Protein AF-A0A3B5QUN3-F1 (afdb_monomer_lite)

Organism: Xiphophorus maculatus (NCBI:txid8083)

InterPro domains:
  IPR001304 C-type lectin-like [PF00059] (18-107)
  IPR001304 C-type lectin-like [PS50041] (8-105)
  IPR016186 C-type lectin-like/link domain superfamily [G3DSA:3.10.100.10] (5-114)
  IPR016187 C-type lectin fold [SSF56436] (16-106)

Foldseek 3Di:
DFFEWFWADAPPDIDIDTDPLVVSQVVNVVPHPGFADDPVSCPDPNNVVVVVVDPHHYDGPDDDDPDADPVRDDDPDAQADPPDDVPDDCVAWDWDDDPDPRHIDIDGNDPPPPDPDPPDDD

pLDDT: mean 74.17, std 12.24, range [44.25, 89.5]

Secondary structure (DSSP, 8-state):
----EE-EEETTEEE-----HHHHHHHHHHHSSEE--HHHHHT-HHHHHHHHH-SS-EE-S--------TTS-------B-TT--TTS--TTEEEEE-SSSS-EEEEE------PPPPP---

Structure (mmCIF, N/CA/C/O backbone):
data_AF-A0A3B5QUN3-F1
#
_entry.id   AF-A0A3B5QUN3-F1
#
loop_
_atom_site.group_PDB
_atom_site.id
_atom_site.type_symbol
_atom_si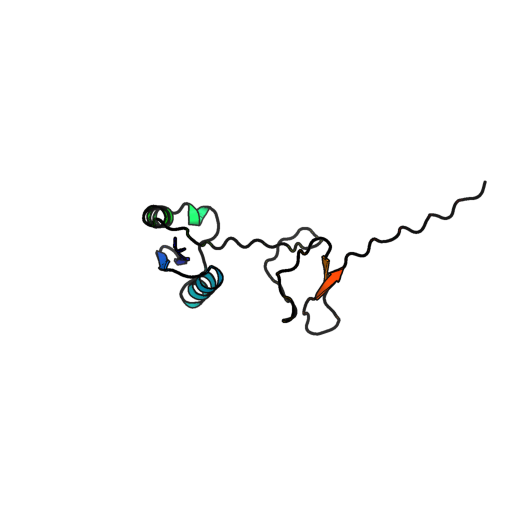te.label_atom_id
_atom_site.label_alt_id
_atom_site.label_comp_id
_atom_site.label_asym_id
_atom_site.label_entity_id
_atom_site.label_seq_id
_atom_site.pdbx_PDB_ins_code
_atom_site.Cartn_x
_atom_site.Cartn_y
_atom_site.Cartn_z
_atom_site.occupancy
_atom_site.B_iso_or_equiv
_atom_site.auth_seq_id
_atom_site.auth_comp_id
_atom_site.auth_asym_id
_atom_site.auth_atom_id
_atom_site.pdbx_PDB_model_num
ATOM 1 N N . LYS A 1 1 ? 13.438 -8.176 26.478 1.00 44.25 1 LYS A N 1
ATOM 2 C CA . LYS A 1 1 ? 12.864 -8.198 25.107 1.00 44.25 1 LYS A CA 1
ATOM 3 C C . LYS A 1 1 ? 11.635 -7.283 25.072 1.00 44.25 1 LYS A C 1
ATOM 5 O O . LYS A 1 1 ? 10.593 -7.683 25.580 1.00 44.25 1 LYS A O 1
ATOM 10 N N . ARG A 1 2 ? 11.756 -6.048 24.558 1.00 57.94 2 ARG A N 1
ATOM 11 C CA . ARG A 1 2 ? 10.584 -5.211 24.227 1.00 57.94 2 ARG A CA 1
ATOM 12 C C . ARG A 1 2 ? 9.855 -5.905 23.073 1.00 57.94 2 ARG A C 1
ATOM 14 O O . ARG A 1 2 ? 10.510 -6.294 22.115 1.00 57.94 2 ARG A O 1
ATOM 21 N N . GLY A 1 3 ? 8.563 -6.177 23.221 1.00 60.25 3 GLY A N 1
ATOM 22 C CA . GLY A 1 3 ? 7.769 -6.827 22.172 1.00 60.25 3 GLY A CA 1
ATOM 23 C C . GLY A 1 3 ? 6.884 -5.802 21.488 1.00 60.25 3 GLY A C 1
ATOM 24 O O . GLY A 1 3 ? 6.372 -4.934 22.188 1.00 60.25 3 GLY A O 1
ATOM 25 N N . SER A 1 4 ? 6.719 -5.919 20.177 1.00 71.19 4 SER A N 1
ATOM 26 C CA . SER A 1 4 ? 5.847 -5.054 19.382 1.00 71.19 4 SER A CA 1
ATOM 27 C C . SER A 1 4 ? 4.387 -5.500 19.468 1.00 71.19 4 SER A C 1
ATOM 29 O O . SER A 1 4 ? 4.123 -6.667 19.767 1.00 71.19 4 SER A O 1
ATOM 31 N N . ILE A 1 5 ? 3.470 -4.569 19.223 1.00 72.00 5 ILE A N 1
ATOM 32 C CA . ILE A 1 5 ? 2.024 -4.767 19.208 1.00 72.00 5 ILE A CA 1
ATOM 33 C C . ILE A 1 5 ? 1.453 -4.460 17.819 1.00 72.00 5 ILE A C 1
ATOM 35 O O . ILE A 1 5 ? 1.863 -3.491 17.195 1.00 72.00 5 ILE A O 1
ATOM 39 N N . GLU A 1 6 ? 0.511 -5.250 17.317 1.00 78.62 6 GLU A N 1
ATOM 40 C CA . GLU A 1 6 ? -0.273 -4.923 16.116 1.00 78.62 6 GLU A CA 1
ATOM 41 C C . GLU A 1 6 ? -1.496 -4.054 16.417 1.00 78.62 6 GLU A C 1
ATOM 43 O O . GLU A 1 6 ? -2.076 -4.185 17.486 1.00 78.62 6 GLU A O 1
ATOM 48 N N . LEU A 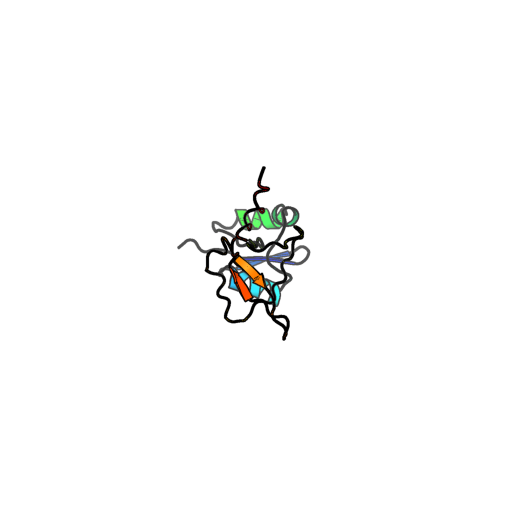1 7 ? -1.912 -3.192 15.483 1.00 84.25 7 LEU A N 1
ATOM 49 C CA . LEU A 1 7 ? -3.136 -2.398 15.609 1.00 84.25 7 LEU A CA 1
ATOM 50 C C . LEU A 1 7 ? -4.007 -2.549 14.360 1.00 84.25 7 LEU A C 1
ATOM 52 O O .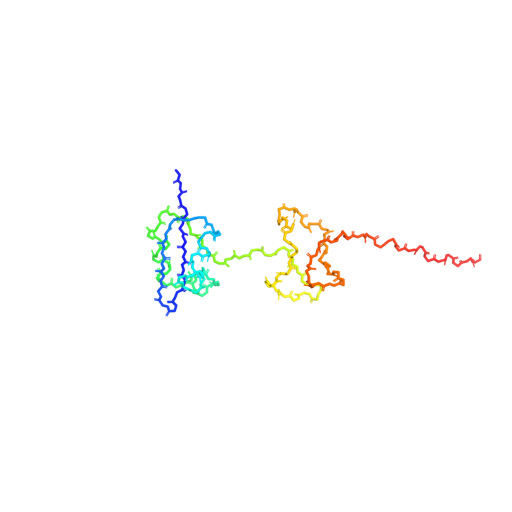 LEU A 1 7 ? -3.646 -2.040 13.297 1.00 84.25 7 LEU A O 1
ATOM 56 N N . CYS A 1 8 ? -5.153 -3.217 14.494 1.00 85.69 8 CYS A N 1
ATOM 57 C CA . CYS A 1 8 ? -6.143 -3.327 13.418 1.00 85.69 8 CYS A CA 1
ATOM 58 C C . CYS A 1 8 ? -7.207 -2.224 13.528 1.00 85.69 8 CYS A C 1
ATOM 60 O O . CYS A 1 8 ? -7.562 -1.820 14.637 1.00 85.69 8 CYS A O 1
ATOM 62 N N . TYR A 1 9 ? -7.737 -1.767 12.390 1.00 75.50 9 TYR A N 1
ATOM 63 C CA . TYR A 1 9 ? -8.866 -0.831 12.337 1.00 75.50 9 TYR A CA 1
ATOM 64 C C . TYR A 1 9 ? -10.140 -1.524 11.838 1.00 75.50 9 TYR A C 1
ATOM 66 O O . TYR A 1 9 ? -10.152 -2.113 10.754 1.00 75.50 9 TYR A O 1
ATOM 74 N N . GLU A 1 10 ? -11.228 -1.410 12.599 1.00 73.62 10 GLU A N 1
ATOM 75 C CA . GLU A 1 10 ? -12.560 -1.869 12.201 1.00 73.62 10 GLU A CA 1
ATOM 76 C C . GLU A 1 10 ? -13.603 -0.797 12.523 1.00 73.62 10 GLU A C 1
ATOM 78 O O . GLU A 1 10 ? -14.220 -0.820 13.581 1.00 73.62 10 GLU A O 1
ATOM 83 N N . GLY A 1 11 ? -13.754 0.185 11.626 1.00 60.31 11 GLY A N 1
ATOM 84 C CA . GLY A 1 11 ? -14.910 1.090 11.547 1.00 60.31 11 GLY A CA 1
ATOM 85 C C . GLY A 1 11 ? -15.470 1.642 12.865 1.00 60.31 11 GLY A C 1
ATOM 86 O O . GLY A 1 11 ? -16.684 1.798 12.917 1.00 60.31 11 GLY A O 1
ATOM 87 N N . ASN A 1 12 ? -14.605 1.900 13.869 1.00 58.16 12 ASN A N 1
ATOM 88 C CA . ASN A 1 12 ? -14.830 2.364 15.263 1.00 58.16 12 ASN A CA 1
ATOM 89 C C . ASN A 1 12 ? -14.293 1.429 16.375 1.00 58.16 12 ASN A C 1
ATOM 91 O O . ASN A 1 12 ? -14.589 1.672 17.540 1.00 58.16 12 ASN A O 1
ATOM 95 N N . LYS A 1 13 ? -13.549 0.357 16.070 1.00 61.41 13 LYS A N 1
ATOM 96 C CA . LYS A 1 13 ? -12.893 -0.490 17.084 1.00 61.41 13 LYS A CA 1
ATOM 97 C C . LYS A 1 13 ? -11.460 -0.838 16.707 1.00 61.41 13 LYS A C 1
ATOM 99 O O . LYS A 1 13 ? -11.154 -1.049 15.530 1.00 61.41 13 LYS A O 1
ATOM 104 N N . THR A 1 14 ? -10.601 -0.931 17.721 1.00 63.97 14 THR A N 1
ATOM 105 C CA . THR A 1 14 ? -9.185 -1.298 17.576 1.00 63.97 14 THR A CA 1
ATOM 106 C C . THR A 1 14 ? -8.829 -2.568 18.362 1.00 63.97 14 THR A C 1
ATOM 108 O O . THR A 1 14 ? -9.295 -2.769 19.482 1.00 63.97 14 THR A O 1
ATOM 111 N N . GLN A 1 15 ? -8.016 -3.462 17.777 1.00 68.50 15 GLN A N 1
ATOM 112 C CA . GLN A 1 15 ? -7.544 -4.708 18.417 1.00 68.50 15 GLN A CA 1
ATOM 113 C C . GLN A 1 15 ? -6.005 -4.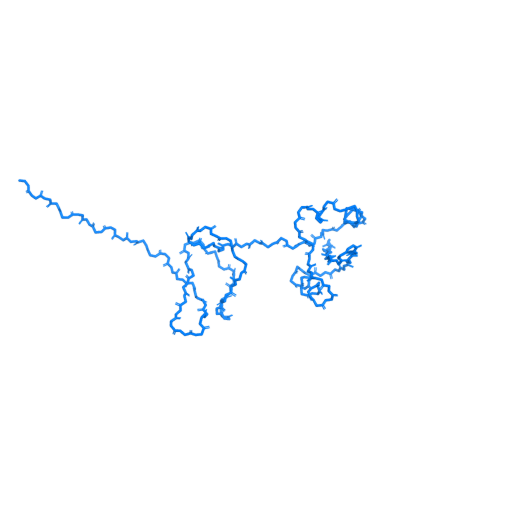784 18.436 1.00 68.50 15 GLN A C 1
ATOM 115 O O . GLN A 1 15 ? -5.368 -4.351 17.475 1.00 68.50 15 GLN A O 1
ATOM 120 N N . SER A 1 16 ? -5.427 -5.349 19.517 1.00 71.44 16 SER A N 1
ATOM 121 C CA . SER A 1 16 ? -3.974 -5.467 19.751 1.00 71.44 16 SER A CA 1
ATOM 122 C C . SER A 1 16 ? -3.509 -6.858 20.212 1.00 71.44 16 SER A C 1
ATOM 124 O O . SER A 1 16 ? -4.152 -7.479 21.059 1.00 71.44 16 SER A O 1
ATOM 126 N N . GLY A 1 17 ? -2.344 -7.302 19.723 1.00 73.06 17 GLY A N 1
ATOM 127 C CA . GLY A 1 17 ? -1.658 -8.553 20.096 1.00 73.06 17 GLY A CA 1
ATOM 128 C C . GLY A 1 17 ? -0.128 -8.422 20.006 1.00 73.06 17 GLY A C 1
ATOM 129 O O . GLY A 1 17 ? 0.360 -7.304 19.984 1.00 73.06 17 GLY A O 1
ATOM 130 N N . LYS A 1 18 ? 0.652 -9.518 20.028 1.00 77.38 18 LYS A N 1
ATOM 131 C CA . LYS A 1 18 ? 2.123 -9.485 19.826 1.00 77.38 18 LYS A CA 1
ATOM 132 C C . LYS A 1 18 ? 2.517 -10.338 18.628 1.00 77.38 18 LYS A C 1
ATOM 134 O O . LYS A 1 18 ? 2.442 -11.566 18.718 1.00 77.38 18 LYS A O 1
ATOM 139 N N . LYS A 1 19 ? 3.004 -9.711 17.560 1.00 77.31 19 LYS A N 1
ATOM 140 C CA . LYS A 1 19 ? 3.414 -10.371 16.308 1.00 77.31 19 LYS A CA 1
ATOM 141 C C . LYS A 1 19 ? 4.587 -9.648 15.646 1.00 77.31 19 LYS A C 1
ATOM 143 O O . LYS A 1 19 ? 5.002 -8.596 16.122 1.00 77.31 19 LYS A O 1
ATOM 148 N N . THR A 1 20 ? 5.141 -10.203 14.568 1.00 84.44 20 THR A N 1
ATOM 149 C CA . THR A 1 20 ? 5.944 -9.447 13.585 1.00 84.44 20 THR A CA 1
ATOM 150 C C . THR A 1 20 ? 5.036 -8.606 12.678 1.00 84.44 20 THR A C 1
ATOM 152 O O . THR A 1 20 ? 3.832 -8.837 12.631 1.00 84.44 20 THR A O 1
ATOM 155 N N . TRP A 1 21 ? 5.582 -7.641 11.926 1.00 82.88 21 TRP A N 1
ATOM 156 C CA . TRP A 1 21 ? 4.766 -6.777 11.053 1.00 82.88 21 TRP A CA 1
ATOM 157 C C . TRP A 1 21 ? 3.984 -7.564 9.985 1.00 82.88 21 TRP A C 1
ATOM 159 O O . TRP A 1 21 ? 2.812 -7.285 9.756 1.00 82.88 21 TRP A O 1
ATOM 169 N N . LEU A 1 22 ? 4.605 -8.573 9.361 1.00 82.38 22 LEU A N 1
ATOM 170 C CA . LEU A 1 22 ? 3.949 -9.396 8.335 1.00 82.38 22 LEU A CA 1
ATOM 171 C C . LEU A 1 22 ? 2.833 -10.262 8.925 1.00 82.38 22 LEU A C 1
ATOM 173 O O . LEU A 1 22 ? 1.752 -10.359 8.346 1.00 82.38 22 LEU A O 1
ATOM 177 N N . GLU A 1 23 ? 3.074 -10.864 10.088 1.00 85.25 23 GLU A N 1
ATOM 178 C CA . GLU A 1 23 ? 2.061 -11.639 10.811 1.00 85.25 23 GLU A CA 1
ATOM 179 C C . GLU A 1 23 ? 0.911 -10.745 11.291 1.00 85.25 23 GLU A C 1
ATOM 181 O O . GLU A 1 23 ? -0.249 -11.131 11.186 1.00 85.25 23 GLU A O 1
ATOM 186 N N . ALA A 1 24 ? 1.226 -9.546 11.785 1.00 86.56 24 ALA A N 1
ATOM 187 C CA . ALA A 1 24 ? 0.266 -8.528 12.193 1.00 86.56 24 ALA A CA 1
ATOM 188 C C . ALA A 1 24 ? -0.639 -8.100 11.033 1.00 86.56 24 ALA A C 1
ATOM 190 O O . ALA A 1 24 ? -1.861 -8.118 11.155 1.00 86.56 24 ALA A O 1
ATOM 191 N N . GLN A 1 25 ? -0.039 -7.762 9.892 1.00 87.56 25 GLN A N 1
ATOM 192 C CA . GLN A 1 25 ? -0.768 -7.382 8.687 1.00 87.56 25 GLN A CA 1
ATOM 193 C C . GLN A 1 25 ? -1.650 -8.524 8.178 1.00 87.56 25 GLN A C 1
ATOM 195 O O . GLN A 1 25 ? -2.827 -8.311 7.892 1.00 87.56 25 GLN A O 1
ATOM 200 N N . SER A 1 26 ? -1.096 -9.735 8.084 1.00 88.31 26 SER A N 1
ATOM 201 C CA . SER A 1 26 ? -1.842 -10.909 7.619 1.00 88.31 26 SER A CA 1
ATOM 202 C C . SER A 1 26 ? -3.038 -11.187 8.526 1.00 88.31 26 SER A C 1
ATOM 204 O O . SER A 1 26 ? -4.150 -11.367 8.041 1.00 88.31 26 SER A O 1
ATOM 206 N N . TYR A 1 27 ? -2.830 -11.121 9.843 1.00 86.69 27 TYR A N 1
ATOM 207 C CA . TYR A 1 27 ? -3.891 -11.278 10.829 1.00 86.69 27 TYR A CA 1
ATOM 208 C C . TYR A 1 27 ? -4.985 -10.209 10.686 1.00 86.69 27 TYR A C 1
ATOM 210 O O . TYR A 1 27 ? -6.163 -10.557 10.617 1.00 86.69 27 TYR A O 1
ATOM 218 N N . CYS A 1 28 ? -4.623 -8.922 10.592 1.00 88.06 28 CYS A N 1
ATOM 219 C CA . CYS A 1 28 ? -5.617 -7.857 10.443 1.00 88.06 28 CYS A CA 1
ATOM 220 C C . CYS A 1 28 ? -6.424 -7.990 9.146 1.00 88.06 28 CYS A C 1
ATOM 222 O O . CYS A 1 28 ? -7.609 -7.686 9.163 1.00 88.06 28 CYS A O 1
ATOM 224 N N . ARG A 1 29 ? -5.825 -8.466 8.048 1.00 88.81 29 ARG A N 1
ATOM 225 C CA . ARG A 1 29 ? -6.540 -8.712 6.781 1.00 88.81 29 ARG A CA 1
ATOM 226 C C . ARG A 1 29 ? -7.437 -9.944 6.812 1.00 88.81 29 ARG A C 1
ATOM 228 O O . ARG A 1 29 ? -8.424 -9.994 6.091 1.00 88.81 29 ARG A O 1
ATOM 235 N N . GLU A 1 30 ? -7.083 -10.950 7.608 1.00 88.25 30 GLU A N 1
ATOM 236 C CA . GLU A 1 30 ? -7.895 -12.161 7.755 1.00 88.25 30 GLU A CA 1
ATOM 237 C C . GLU A 1 30 ? -9.095 -11.937 8.689 1.00 88.25 30 GLU A C 1
ATOM 239 O O . GLU A 1 30 ? -10.156 -12.523 8.482 1.00 88.25 30 GLU A O 1
ATOM 244 N N . LYS A 1 31 ? -8.926 -11.127 9.742 1.00 83.31 31 LYS A N 1
ATOM 245 C CA . LYS A 1 31 ? -9.928 -10.960 10.810 1.00 83.31 31 LYS A CA 1
ATOM 246 C C . LYS A 1 31 ? -10.664 -9.621 10.798 1.00 83.31 31 LYS A C 1
ATOM 248 O O . LYS A 1 31 ? -11.751 -9.547 11.357 1.00 83.31 31 LYS A O 1
ATOM 253 N N . HIS A 1 32 ? -10.086 -8.589 10.192 1.00 83.31 32 HIS A N 1
ATOM 254 C CA . HIS A 1 32 ? -10.599 -7.216 10.171 1.00 83.31 32 HIS A CA 1
ATOM 255 C C . HIS A 1 32 ? -10.387 -6.599 8.771 1.00 83.31 32 HIS A C 1
ATOM 257 O O . HIS A 1 32 ? -10.501 -7.295 7.765 1.00 83.31 32 HIS A O 1
ATOM 263 N N . THR A 1 33 ? -10.089 -5.293 8.692 1.00 84.94 33 THR A N 1
ATOM 264 C CA . THR A 1 33 ? -9.777 -4.610 7.424 1.00 84.94 33 THR A CA 1
ATOM 265 C C . THR A 1 33 ? -8.283 -4.714 7.077 1.00 84.94 33 THR A C 1
ATOM 267 O O . THR A 1 33 ? -7.902 -5.407 6.139 1.00 84.94 33 THR A O 1
ATOM 270 N N . ASP A 1 34 ? -7.425 -4.001 7.818 1.00 87.69 34 ASP A N 1
ATOM 271 C CA . ASP A 1 34 ? -5.956 -4.013 7.710 1.00 87.69 34 ASP A CA 1
ATOM 272 C C . ASP A 1 34 ? -5.368 -3.314 8.963 1.00 87.69 34 ASP A C 1
ATOM 274 O O . ASP A 1 34 ? -6.105 -2.897 9.868 1.00 87.69 34 ASP A O 1
ATOM 278 N N . LEU A 1 35 ? -4.043 -3.173 9.021 1.00 89.50 35 LEU A N 1
ATOM 279 C CA . LEU A 1 35 ? -3.363 -2.300 9.973 1.00 89.50 35 LEU A CA 1
ATOM 280 C C . LEU A 1 35 ? -3.835 -0.844 9.834 1.00 89.50 35 LEU A C 1
ATOM 282 O O . LEU A 1 35 ? -4.072 -0.356 8.725 1.00 89.50 35 LEU A O 1
ATOM 286 N N . ILE A 1 36 ? -3.881 -0.122 10.958 1.00 88.75 36 ILE A N 1
ATOM 287 C CA . ILE A 1 36 ? -4.196 1.317 10.993 1.00 88.75 36 ILE A CA 1
ATOM 288 C C . ILE A 1 36 ? -3.315 2.081 9.999 1.00 88.75 36 ILE A C 1
ATOM 290 O O . ILE A 1 36 ? -2.090 1.961 10.033 1.00 88.75 36 ILE A O 1
ATOM 294 N N . SER A 1 37 ? -3.919 2.902 9.141 1.00 87.44 37 SER A N 1
ATOM 295 C CA . SER A 1 37 ? -3.200 3.681 8.130 1.00 87.44 37 SER A CA 1
ATOM 296 C C . SER A 1 37 ? -3.693 5.127 8.045 1.00 87.44 37 SER A C 1
ATOM 298 O O . SER A 1 37 ? -4.857 5.448 8.281 1.00 87.44 37 SER A O 1
ATOM 300 N N . GLY A 1 38 ? -2.773 6.030 7.700 1.00 85.25 38 GLY A N 1
ATOM 301 C CA . GLY A 1 38 ? -3.058 7.458 7.582 1.00 85.25 38 GLY A CA 1
ATOM 302 C C . GLY A 1 38 ? -3.116 8.205 8.919 1.00 85.25 38 GLY A C 1
ATOM 303 O O . GLY A 1 38 ? -3.347 7.649 9.991 1.00 85.25 38 GLY A O 1
ATOM 304 N N . THR A 1 39 ? -2.900 9.516 8.849 1.00 84.56 39 THR A N 1
ATOM 305 C CA . THR A 1 39 ? -2.800 10.389 10.029 1.00 84.56 39 THR A CA 1
ATOM 306 C C . THR A 1 39 ? -4.111 10.508 10.796 1.00 84.56 39 THR A C 1
ATOM 308 O O . THR A 1 39 ? -4.084 10.549 12.020 1.00 84.56 39 THR A O 1
ATOM 311 N N . LYS A 1 40 ? -5.259 10.510 10.106 1.00 85.44 40 LYS A N 1
ATOM 312 C CA . LYS A 1 40 ? -6.577 10.623 10.747 1.00 85.44 40 LYS A CA 1
ATOM 313 C C . LYS A 1 40 ? -6.855 9.465 11.706 1.00 85.44 40 LYS A C 1
ATOM 315 O O . LYS A 1 40 ? -7.275 9.708 12.827 1.00 85.44 40 LYS A O 1
ATOM 320 N N . GLN A 1 41 ? -6.595 8.227 11.280 1.00 84.56 41 GLN A N 1
ATOM 321 C CA . GLN A 1 41 ? -6.811 7.051 12.128 1.00 84.56 41 GLN A CA 1
ATOM 322 C C . GLN A 1 41 ? -5.807 7.012 13.287 1.00 84.56 41 GLN A C 1
ATOM 324 O O . GLN A 1 41 ? -6.170 6.674 14.403 1.00 84.56 41 GLN A O 1
ATOM 329 N N . LEU A 1 42 ? -4.556 7.424 13.056 1.00 82.75 42 LEU A N 1
ATOM 330 C CA . LEU A 1 42 ? -3.537 7.502 14.113 1.00 82.75 42 LEU A CA 1
ATOM 331 C C . LEU A 1 42 ? -3.827 8.583 15.166 1.00 82.75 42 LEU A C 1
ATOM 333 O O . LEU A 1 42 ? -3.316 8.508 16.282 1.00 82.75 42 LEU A O 1
ATOM 337 N N . GLN A 1 43 ? -4.613 9.600 14.814 1.00 85.00 43 GLN A N 1
ATOM 338 C CA . GLN A 1 43 ? -5.035 10.660 15.727 1.00 85.00 43 GLN A CA 1
ATOM 339 C C . GLN A 1 43 ? -6.325 10.332 16.484 1.00 85.00 43 GLN A C 1
ATOM 341 O O . GLN A 1 43 ? -6.725 11.134 17.329 1.00 85.00 43 GLN A O 1
ATOM 346 N N . ASP A 1 44 ? -6.947 9.186 16.211 1.00 85.62 44 ASP A N 1
ATOM 347 C CA . ASP A 1 44 ? -8.125 8.720 16.931 1.00 85.62 44 ASP A CA 1
ATOM 348 C C . ASP A 1 44 ? -7.810 8.533 18.427 1.00 85.62 44 ASP A C 1
ATOM 350 O O . ASP A 1 44 ? -6.755 8.017 18.809 1.00 85.62 44 ASP A O 1
ATOM 354 N N . GLU A 1 45 ? -8.713 8.992 19.291 1.00 84.19 45 GLU A N 1
ATOM 355 C CA . GLU A 1 45 ? -8.522 8.968 20.741 1.00 84.19 45 GLU A CA 1
ATOM 356 C C . GLU A 1 45 ? -8.453 7.544 21.304 1.00 84.19 45 GLU A C 1
ATOM 358 O O . GLU A 1 45 ? -7.741 7.307 22.282 1.00 84.19 45 GLU A O 1
ATOM 363 N N . GLU A 1 46 ? -9.140 6.579 20.688 1.00 80.94 46 GLU A N 1
ATOM 364 C CA . GLU A 1 46 ? -9.044 5.169 21.072 1.00 80.94 46 GLU A CA 1
ATOM 365 C C . GLU A 1 46 ? -7.641 4.627 20.774 1.00 80.94 46 GLU A C 1
ATOM 367 O O . GLU A 1 46 ? -7.013 4.007 21.635 1.00 80.94 46 GLU A O 1
ATOM 372 N N . VAL A 1 47 ? -7.097 4.974 19.603 1.00 80.94 47 VAL A N 1
ATOM 373 C CA . VAL A 1 47 ? -5.741 4.598 19.182 1.00 80.94 47 VAL A CA 1
ATOM 374 C C . VAL A 1 47 ? -4.694 5.232 20.092 1.00 80.94 47 VAL A C 1
ATOM 376 O O . VAL A 1 47 ? -3.781 4.543 20.549 1.00 80.94 47 VAL A O 1
ATOM 379 N N . LYS A 1 48 ? -4.834 6.522 20.421 1.00 81.31 48 LYS A N 1
ATOM 380 C CA . LYS A 1 48 ? -3.929 7.210 21.357 1.00 81.31 48 LYS A CA 1
ATOM 381 C C . LYS A 1 48 ? -3.949 6.573 22.739 1.00 81.31 48 LYS A C 1
ATOM 383 O O . LYS A 1 48 ? -2.886 6.346 23.312 1.00 81.31 48 LYS A O 1
ATOM 388 N N . LYS A 1 49 ? -5.134 6.270 23.281 1.00 80.75 49 LYS A N 1
ATOM 389 C CA . LYS A 1 49 ? -5.262 5.589 24.579 1.00 80.75 49 LYS A CA 1
ATOM 390 C C . LYS A 1 49 ? -4.574 4.234 24.553 1.00 80.75 49 LYS A C 1
ATOM 392 O O . LYS A 1 49 ? -3.828 3.923 25.478 1.00 80.75 49 LYS A O 1
ATOM 397 N N . LEU A 1 50 ? -4.775 3.467 23.485 1.00 77.62 50 LEU A N 1
ATOM 398 C CA . LEU A 1 50 ? -4.174 2.152 23.347 1.00 77.62 50 LEU A CA 1
ATOM 399 C C . LEU A 1 50 ? -2.642 2.248 23.268 1.00 77.62 50 LEU A C 1
ATOM 401 O O . LEU A 1 50 ? -1.965 1.585 24.050 1.00 77.62 50 LEU A O 1
ATOM 405 N N . MET A 1 51 ? -2.108 3.145 22.428 1.00 76.75 51 MET A N 1
ATOM 406 C CA . MET A 1 51 ? -0.663 3.389 22.305 1.00 76.75 51 MET A CA 1
ATOM 407 C C . MET A 1 51 ? -0.032 3.864 23.620 1.00 76.75 51 MET A C 1
ATOM 409 O O . MET A 1 51 ? 1.047 3.396 23.973 1.00 76.75 51 MET A O 1
ATOM 413 N N . ASN A 1 52 ? -0.708 4.744 24.362 1.00 76.94 52 ASN A N 1
ATOM 414 C CA . ASN A 1 52 ? -0.228 5.251 25.651 1.00 76.94 52 ASN A CA 1
ATOM 415 C C . ASN A 1 52 ? -0.319 4.206 26.773 1.00 76.94 52 ASN A C 1
ATOM 417 O O . ASN A 1 52 ? 0.457 4.261 27.721 1.00 76.94 52 ASN A O 1
ATOM 421 N N . SER A 1 53 ? -1.268 3.268 26.687 1.00 72.00 53 SER A N 1
ATOM 422 C CA . SER A 1 53 ? -1.419 2.184 27.667 1.00 72.00 53 SER A CA 1
ATOM 423 C C . SER A 1 53 ? -0.396 1.062 27.485 1.00 72.00 53 SER A C 1
ATOM 425 O O . SER A 1 53 ? -0.132 0.290 28.406 1.00 72.00 53 SER A O 1
ATOM 427 N N . SER A 1 54 ? 0.182 0.955 26.289 1.00 66.50 54 SER A N 1
ATOM 428 C CA . SER A 1 54 ? 1.176 -0.052 25.961 1.00 66.50 54 SER A CA 1
ATOM 429 C C . SER A 1 54 ? 2.592 0.508 26.085 1.00 66.50 54 SER A C 1
ATOM 431 O O . SER A 1 54 ? 3.017 1.295 25.249 1.00 66.50 54 SER A O 1
ATOM 433 N N . ASP A 1 55 ? 3.387 -0.000 27.034 1.00 67.06 55 ASP A N 1
ATOM 434 C CA . ASP A 1 55 ? 4.848 0.235 27.143 1.00 67.06 55 ASP A CA 1
ATOM 435 C C . ASP A 1 55 ? 5.667 -0.356 25.960 1.00 67.06 55 ASP A C 1
ATOM 437 O O . ASP A 1 55 ? 6.818 -0.791 26.093 1.00 67.06 55 ASP A O 1
ATOM 441 N N . ARG A 1 56 ? 5.053 -0.496 24.784 1.00 69.81 56 ARG A N 1
ATOM 442 C CA . ARG A 1 56 ? 5.500 -1.315 23.658 1.00 69.81 56 ARG A CA 1
ATOM 443 C C . ARG A 1 56 ? 5.311 -0.565 22.346 1.00 69.81 56 ARG A C 1
ATOM 445 O O . ARG A 1 56 ? 4.398 0.231 22.191 1.00 69.81 56 ARG A O 1
ATOM 452 N N . SER A 1 57 ? 6.186 -0.848 21.386 1.00 76.19 57 SER A N 1
ATOM 453 C CA . SER A 1 57 ? 6.091 -0.297 20.033 1.00 76.19 57 SER A CA 1
ATOM 454 C C . SER A 1 57 ? 4.903 -0.903 19.289 1.00 76.19 57 SER A C 1
ATOM 456 O O . SER A 1 57 ? 4.658 -2.096 19.436 1.00 76.19 57 SER A O 1
ATOM 458 N N . ALA A 1 58 ? 4.209 -0.120 18.464 1.00 79.44 58 ALA A N 1
ATOM 459 C CA . ALA A 1 58 ? 3.086 -0.594 17.660 1.00 79.44 58 ALA A CA 1
ATOM 460 C C . ALA A 1 58 ? 3.424 -0.657 16.160 1.00 79.44 58 ALA A C 1
ATOM 462 O O . ALA A 1 58 ? 4.189 0.167 15.654 1.00 79.44 58 ALA A O 1
ATOM 463 N N . TYR A 1 59 ? 2.834 -1.613 15.445 1.00 85.44 59 TYR A N 1
ATOM 464 C CA . TYR A 1 59 ? 2.834 -1.680 13.989 1.00 85.44 59 TYR A CA 1
ATOM 465 C C . TYR A 1 59 ? 1.600 -0.987 13.421 1.00 85.44 59 TYR A C 1
ATOM 467 O O . TYR A 1 59 ? 0.479 -1.201 13.874 1.00 85.44 59 TYR A O 1
ATOM 475 N N . PHE A 1 60 ? 1.826 -0.191 12.383 1.00 85.00 60 PHE A N 1
ATOM 476 C CA . PHE A 1 60 ? 0.803 0.475 11.589 1.00 85.00 60 PHE A CA 1
ATOM 477 C C . PHE A 1 60 ? 1.073 0.209 10.103 1.00 85.00 60 PHE A C 1
ATOM 479 O O . PHE A 1 60 ? 2.163 -0.225 9.716 1.00 85.00 60 PHE A O 1
ATOM 486 N N . GLY A 1 61 ? 0.071 0.448 9.264 1.00 85.81 61 GLY A N 1
ATOM 487 C CA . GLY A 1 61 ? 0.032 0.106 7.842 1.00 85.81 61 GLY A CA 1
ATOM 488 C C . GLY A 1 61 ? 0.923 0.970 6.951 1.00 85.81 61 GLY A C 1
ATOM 489 O O . GLY A 1 61 ? 0.663 1.084 5.756 1.00 85.81 61 GLY A O 1
ATOM 490 N N . LEU A 1 62 ? 1.959 1.608 7.505 1.00 82.00 62 LEU A N 1
ATOM 491 C CA . LEU A 1 62 ? 2.932 2.325 6.695 1.00 82.00 62 LEU A CA 1
ATOM 492 C C . LEU A 1 62 ? 3.810 1.312 5.964 1.00 82.00 62 LEU A C 1
ATOM 494 O O . LEU A 1 62 ? 4.602 0.591 6.568 1.00 82.00 62 LEU A O 1
ATOM 498 N N . PHE A 1 63 ? 3.679 1.297 4.646 1.00 76.44 63 PHE A N 1
ATOM 499 C CA . PHE A 1 63 ? 4.525 0.529 3.752 1.00 76.44 63 PHE A CA 1
ATOM 500 C C . PHE A 1 63 ? 5.434 1.485 2.980 1.00 76.44 63 PHE A C 1
ATOM 502 O O . PHE A 1 63 ? 4.971 2.480 2.418 1.00 76.44 63 PHE A O 1
ATOM 509 N N . ARG A 1 64 ? 6.737 1.193 2.958 1.00 74.50 64 ARG A N 1
ATOM 510 C CA . ARG A 1 64 ? 7.701 1.929 2.139 1.00 74.50 64 ARG A CA 1
ATOM 511 C C . ARG A 1 64 ? 7.875 1.204 0.815 1.00 74.50 64 ARG A C 1
ATOM 513 O O . ARG A 1 64 ? 8.479 0.136 0.771 1.00 74.50 64 ARG A O 1
ATOM 520 N N . ASP A 1 65 ? 7.414 1.835 -0.256 1.00 73.25 65 ASP A N 1
ATOM 521 C CA . ASP A 1 65 ? 7.685 1.371 -1.607 1.00 73.25 65 ASP A CA 1
ATOM 522 C C . ASP A 1 65 ? 8.944 2.039 -2.162 1.00 73.25 65 ASP A C 1
ATOM 524 O O . ASP A 1 65 ? 9.069 3.265 -2.156 1.00 73.25 65 ASP A O 1
ATOM 528 N N . ASN A 1 66 ? 9.890 1.231 -2.631 1.00 75.62 66 ASN A N 1
ATOM 529 C CA . ASN A 1 66 ? 11.099 1.733 -3.284 1.00 75.62 66 ASN A CA 1
ATOM 530 C C . ASN A 1 66 ? 10.933 1.835 -4.811 1.00 75.62 66 ASN A C 1
ATOM 532 O O . ASN A 1 66 ? 11.798 2.400 -5.476 1.00 75.62 66 ASN A O 1
ATOM 536 N N . TRP A 1 67 ? 9.831 1.319 -5.361 1.00 78.56 67 TRP A N 1
ATOM 537 C CA . TRP A 1 67 ? 9.495 1.394 -6.777 1.00 78.56 67 TRP A CA 1
ATOM 538 C C . TRP A 1 67 ? 8.510 2.534 -7.032 1.00 78.56 67 TRP A C 1
ATOM 540 O O . TRP A 1 67 ? 7.539 2.717 -6.299 1.00 78.56 67 TRP A O 1
ATOM 550 N N . ARG A 1 68 ? 8.760 3.294 -8.098 1.00 81.69 68 ARG A N 1
ATOM 551 C CA . ARG A 1 68 ? 7.875 4.355 -8.586 1.00 81.69 68 ARG A CA 1
ATOM 552 C C . ARG A 1 68 ? 7.648 4.164 -10.076 1.00 81.69 68 ARG A C 1
ATOM 554 O O . ARG A 1 68 ? 8.565 3.726 -10.774 1.00 81.69 68 ARG A O 1
ATOM 561 N N . TRP A 1 69 ? 6.462 4.510 -10.558 1.00 84.19 69 TRP A N 1
ATOM 562 C CA . TRP A 1 69 ? 6.233 4.563 -11.994 1.00 84.19 69 TRP A CA 1
ATOM 563 C C . TRP A 1 69 ? 7.038 5.700 -12.621 1.00 84.19 69 TRP A C 1
ATOM 565 O O . TRP A 1 69 ? 7.320 6.716 -11.979 1.00 84.19 69 TRP A O 1
ATOM 575 N N . SER A 1 70 ? 7.425 5.526 -13.884 1.00 85.00 70 SER A N 1
ATOM 576 C CA . SER A 1 70 ? 8.193 6.525 -14.634 1.00 85.00 70 SER A CA 1
ATOM 577 C C . SER A 1 70 ? 7.414 7.816 -14.888 1.00 85.00 70 SER A C 1
ATOM 579 O O . SER A 1 70 ? 8.025 8.861 -15.078 1.00 85.00 70 SER A O 1
ATOM 581 N N . ASP A 1 71 ? 6.082 7.752 -14.876 1.00 86.06 71 ASP A N 1
ATOM 582 C CA . ASP A 1 71 ? 5.188 8.911 -14.977 1.00 86.06 71 ASP A CA 1
ATOM 583 C C . ASP A 1 71 ? 5.005 9.654 -13.637 1.00 86.06 71 ASP A C 1
ATOM 585 O O . ASP A 1 71 ? 4.328 10.677 -13.579 1.00 86.06 71 ASP A O 1
ATOM 589 N N . GLY A 1 72 ? 5.612 9.154 -12.554 1.00 83.94 72 GLY A N 1
ATOM 590 C CA . GLY A 1 72 ? 5.503 9.719 -11.212 1.00 83.94 72 GLY A CA 1
ATOM 591 C C . GLY A 1 72 ? 4.234 9.324 -10.454 1.00 83.94 72 GLY A C 1
ATOM 592 O O . GLY A 1 72 ? 4.080 9.732 -9.301 1.00 83.94 72 GLY A O 1
ATOM 593 N N . SER A 1 73 ? 3.348 8.519 -11.046 1.00 82.81 73 SER A N 1
ATOM 594 C CA . SER A 1 73 ? 2.166 8.009 -10.355 1.00 82.81 73 SER A CA 1
ATOM 595 C C . SER A 1 73 ? 2.545 7.032 -9.234 1.00 82.81 73 SER A C 1
ATOM 597 O O . SER A 1 73 ? 3.576 6.346 -9.268 1.00 82.81 73 SER A O 1
ATOM 599 N N . SER A 1 74 ? 1.707 6.972 -8.197 1.00 77.56 74 SER A N 1
ATOM 600 C CA . SER A 1 74 ? 1.851 6.015 -7.103 1.00 77.56 74 SER A CA 1
ATOM 601 C C . SER A 1 74 ? 1.038 4.752 -7.388 1.00 77.56 74 SER A C 1
ATOM 603 O O . SER A 1 74 ? -0.099 4.801 -7.848 1.00 77.56 74 SER A O 1
ATOM 605 N N . SER A 1 75 ? 1.615 3.589 -7.095 1.00 75.94 75 SER A N 1
ATOM 606 C CA . SER A 1 75 ? 0.880 2.324 -7.079 1.00 75.94 75 SER A CA 1
ATOM 607 C C . SER A 1 75 ? 1.506 1.379 -6.078 1.00 75.94 75 SER A C 1
ATOM 609 O O . SER A 1 75 ? 2.730 1.248 -6.046 1.00 75.94 75 SER A O 1
ATOM 611 N N . SER A 1 76 ? 0.658 0.693 -5.319 1.00 72.44 76 SER A N 1
ATOM 612 C CA . SER A 1 76 ? 1.020 -0.400 -4.415 1.00 72.44 76 SER A CA 1
ATOM 613 C C . SER A 1 76 ? 0.975 -1.774 -5.092 1.00 72.44 76 SER A C 1
ATOM 615 O O . SER A 1 76 ? 1.448 -2.755 -4.521 1.00 72.44 76 SER A O 1
ATOM 617 N N . PHE A 1 77 ? 0.415 -1.876 -6.303 1.00 78.88 77 PHE A N 1
ATOM 618 C CA . PHE A 1 77 ? 0.292 -3.149 -7.005 1.00 78.88 77 PHE A CA 1
ATOM 619 C C . PHE A 1 77 ? 1.635 -3.582 -7.586 1.00 78.88 77 PHE A C 1
ATOM 621 O O . PHE A 1 77 ? 2.295 -2.815 -8.291 1.00 78.88 77 PHE A O 1
ATOM 628 N N . ARG A 1 78 ? 2.027 -4.828 -7.328 1.00 79.00 78 ARG A N 1
ATOM 629 C CA . ARG A 1 78 ? 3.231 -5.439 -7.886 1.00 79.00 78 ARG A CA 1
ATOM 630 C C . ARG A 1 78 ? 2.899 -6.833 -8.382 1.00 79.00 78 ARG A C 1
ATOM 632 O O . ARG A 1 78 ? 2.358 -7.636 -7.629 1.00 79.00 78 ARG A O 1
ATOM 639 N N . HIS A 1 79 ? 3.273 -7.128 -9.619 1.00 83.94 79 HIS A N 1
ATOM 640 C CA . HIS A 1 79 ? 3.134 -8.463 -10.192 1.00 83.94 79 HIS A CA 1
ATOM 641 C C . HIS A 1 79 ? 4.519 -9.096 -10.374 1.00 83.94 79 HIS A C 1
ATOM 643 O O . HIS A 1 79 ? 4.882 -9.502 -11.470 1.00 83.94 79 HIS A O 1
ATOM 649 N N . TRP A 1 80 ? 5.347 -9.118 -9.326 1.00 82.31 80 TRP A N 1
ATOM 650 C CA . TRP A 1 80 ? 6.704 -9.674 -9.410 1.00 82.31 80 TRP A CA 1
ATOM 651 C C . TRP A 1 80 ? 6.695 -11.179 -9.695 1.00 82.31 80 TRP A C 1
ATOM 653 O O . TRP A 1 80 ? 5.780 -11.900 -9.297 1.00 82.31 80 TRP A O 1
ATOM 663 N N . ASN A 1 81 ? 7.742 -11.668 -10.358 1.00 80.38 81 ASN A N 1
ATOM 664 C CA . ASN A 1 81 ? 8.036 -13.097 -10.365 1.00 80.38 81 ASN A CA 1
ATOM 665 C C . ASN A 1 81 ? 8.352 -13.602 -8.947 1.00 80.38 81 ASN A C 1
ATOM 667 O O . ASN A 1 81 ? 8.932 -12.882 -8.139 1.00 80.38 81 ASN A O 1
ATOM 671 N N . ASN A 1 82 ? 7.978 -14.854 -8.661 1.00 72.06 82 ASN A N 1
ATOM 672 C CA . ASN A 1 82 ? 8.107 -15.464 -7.330 1.00 72.06 82 ASN A CA 1
ATOM 673 C C . ASN A 1 82 ? 9.560 -15.512 -6.821 1.00 72.06 82 ASN A C 1
ATOM 675 O O . ASN A 1 82 ? 9.781 -15.509 -5.615 1.00 72.06 82 ASN A O 1
ATOM 679 N N . ASP A 1 83 ? 10.535 -15.508 -7.731 1.00 67.81 83 ASP A N 1
ATOM 680 C CA . ASP A 1 83 ? 11.966 -15.536 -7.407 1.00 67.81 83 ASP A CA 1
ATOM 681 C C . ASP A 1 83 ? 12.520 -14.157 -7.000 1.00 67.81 83 ASP A C 1
ATOM 683 O O . ASP A 1 83 ? 13.710 -14.005 -6.715 1.00 67.81 83 ASP A O 1
ATOM 687 N N . PHE A 1 84 ? 11.675 -13.121 -6.971 1.00 65.12 84 PHE A N 1
ATOM 688 C CA . PHE A 1 84 ? 12.087 -11.780 -6.586 1.00 65.12 84 PHE A CA 1
ATOM 689 C C . PHE A 1 84 ? 12.177 -11.635 -5.060 1.00 65.12 84 PHE A C 1
ATOM 691 O O . PHE A 1 84 ? 11.200 -11.329 -4.378 1.00 65.12 84 PHE A O 1
ATOM 698 N N . ASN A 1 85 ? 13.382 -11.810 -4.514 1.00 53.78 85 ASN A N 1
ATOM 699 C CA . ASN A 1 85 ? 13.680 -11.483 -3.123 1.00 53.78 85 ASN A CA 1
ATOM 700 C C . ASN A 1 85 ? 13.902 -9.964 -2.994 1.00 53.78 85 ASN A C 1
ATOM 702 O O . ASN A 1 85 ? 14.892 -9.421 -3.486 1.00 53.78 85 ASN A O 1
ATOM 706 N N . SER A 1 86 ? 12.986 -9.264 -2.321 1.00 53.50 86 SER A N 1
ATOM 707 C CA . SER A 1 86 ? 12.939 -7.796 -2.183 1.00 53.50 86 SER A CA 1
ATOM 708 C C . SER A 1 86 ? 14.086 -7.175 -1.361 1.00 53.50 86 SER A C 1
ATOM 710 O O . SER A 1 86 ? 13.972 -6.032 -0.921 1.00 53.50 86 SER A O 1
ATOM 712 N N . GLN A 1 87 ? 15.159 -7.925 -1.100 1.00 50.59 87 GLN A N 1
ATOM 713 C CA . GLN A 1 87 ? 16.244 -7.564 -0.183 1.00 50.59 87 GLN A CA 1
ATOM 714 C C . GLN A 1 87 ? 17.433 -6.870 -0.859 1.00 50.59 87 GLN A C 1
ATOM 716 O O . GLN A 1 87 ? 18.315 -6.380 -0.160 1.00 50.59 87 GLN A O 1
ATOM 721 N N . HIS A 1 88 ? 17.478 -6.795 -2.191 1.00 53.22 88 HIS A N 1
ATOM 722 C CA . HIS A 1 88 ? 18.545 -6.066 -2.876 1.00 53.22 88 HIS A CA 1
ATOM 723 C C . HIS A 1 88 ? 18.246 -4.568 -2.960 1.00 53.22 88 HIS A C 1
ATOM 725 O O . HIS A 1 88 ? 17.118 -4.151 -3.235 1.00 53.22 88 HIS A O 1
ATOM 731 N N . GLU A 1 89 ? 19.282 -3.754 -2.749 1.00 56.53 89 GLU A N 1
ATOM 732 C CA . GLU A 1 89 ? 19.242 -2.318 -3.002 1.00 56.53 89 GLU A CA 1
ATOM 733 C C . GLU A 1 89 ? 18.853 -2.081 -4.468 1.00 56.53 89 GLU A C 1
ATOM 735 O O . GLU A 1 89 ? 19.654 -2.248 -5.383 1.00 56.53 89 GLU A O 1
ATOM 740 N N . ASN A 1 90 ? 17.601 -1.681 -4.706 1.00 62.44 90 ASN A N 1
ATOM 741 C CA . ASN A 1 90 ? 17.073 -1.366 -6.042 1.00 62.44 90 ASN A CA 1
ATOM 742 C C . ASN A 1 90 ? 17.637 -0.049 -6.612 1.00 62.44 90 ASN A C 1
ATOM 744 O O . ASN A 1 90 ? 17.072 0.527 -7.542 1.00 62.44 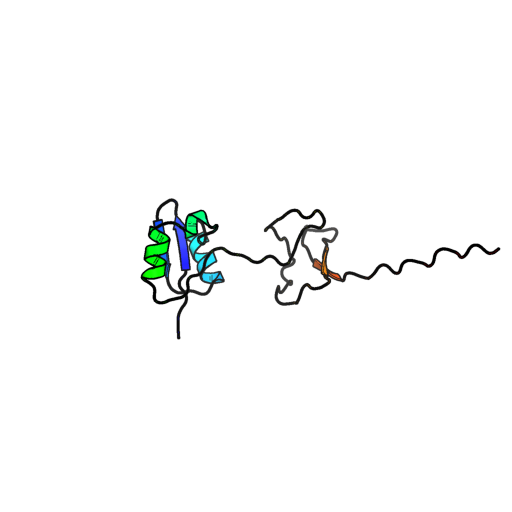90 ASN A O 1
ATOM 748 N N . SER A 1 91 ? 18.740 0.449 -6.047 1.00 63.28 91 SER A N 1
ATOM 749 C CA . SER A 1 91 ? 19.478 1.580 -6.586 1.00 63.28 91 SER A CA 1
ATOM 750 C C . SER A 1 91 ? 19.981 1.183 -7.976 1.00 63.28 91 SER A C 1
ATOM 752 O O . SER A 1 91 ? 20.842 0.319 -8.103 1.00 63.28 91 SER A O 1
ATOM 754 N N . HIS A 1 92 ? 19.395 1.775 -9.020 1.00 69.38 92 HIS A N 1
ATOM 755 C CA . HIS A 1 92 ? 19.712 1.564 -10.444 1.00 69.38 92 HIS A CA 1
ATOM 756 C C . HIS A 1 92 ? 19.021 0.389 -11.164 1.00 69.38 92 HIS A C 1
ATOM 758 O O . HIS A 1 92 ? 19.531 -0.099 -12.177 1.00 69.38 92 HIS A O 1
ATOM 764 N N . ARG A 1 93 ? 17.844 -0.047 -10.700 1.00 78.69 93 ARG A N 1
ATOM 765 C CA . ARG A 1 93 ? 17.029 -1.046 -11.414 1.00 78.69 93 ARG A CA 1
ATOM 766 C C . ARG A 1 93 ? 15.691 -0.484 -11.892 1.00 78.69 93 ARG A C 1
ATOM 768 O O . ARG A 1 93 ? 15.093 0.360 -11.232 1.00 78.69 93 ARG A O 1
ATOM 775 N N . CYS A 1 94 ? 15.213 -0.999 -13.022 1.00 82.38 94 CYS A N 1
ATOM 776 C CA . CYS A 1 94 ? 13.873 -0.773 -13.563 1.00 82.38 94 CYS A CA 1
ATOM 777 C C . CYS A 1 94 ? 13.046 -2.058 -13.511 1.00 82.38 94 CYS A C 1
ATOM 779 O O . CYS A 1 94 ? 13.602 -3.151 -13.538 1.00 82.38 94 CYS A O 1
ATOM 781 N N . ALA A 1 95 ? 11.722 -1.934 -13.432 1.00 83.56 95 ALA A N 1
ATOM 782 C CA . ALA A 1 95 ? 10.817 -3.066 -13.576 1.00 83.56 95 ALA A CA 1
ATOM 783 C C . ALA A 1 95 ? 10.494 -3.246 -15.063 1.00 83.56 95 ALA A C 1
ATOM 785 O O . ALA A 1 95 ? 10.138 -2.278 -15.733 1.00 83.56 95 ALA A O 1
ATOM 786 N N . ALA A 1 96 ? 10.595 -4.469 -15.566 1.00 83.00 96 ALA A N 1
ATOM 787 C CA . ALA A 1 96 ? 10.219 -4.827 -16.925 1.00 83.00 96 ALA A CA 1
ATOM 788 C C . ALA A 1 96 ? 9.340 -6.078 -16.900 1.00 83.00 96 ALA A C 1
ATOM 790 O O . ALA A 1 96 ? 9.529 -6.968 -16.070 1.00 83.00 96 ALA A O 1
ATOM 791 N N . THR A 1 97 ? 8.383 -6.166 -17.818 1.00 83.06 97 THR A N 1
ATOM 792 C CA . THR A 1 97 ? 7.607 -7.388 -18.042 1.00 83.06 97 THR A CA 1
ATOM 793 C C . THR A 1 97 ? 7.967 -7.968 -19.404 1.00 83.06 97 THR A C 1
ATOM 795 O O . THR A 1 97 ? 8.138 -7.230 -20.373 1.00 83.06 97 THR A O 1
ATOM 798 N N . GLY A 1 98 ? 8.154 -9.286 -19.462 1.00 74.44 98 GLY A N 1
ATOM 799 C CA . GLY A 1 98 ? 8.367 -9.999 -20.721 1.00 74.44 98 GLY A CA 1
ATOM 800 C C . GLY A 1 98 ? 7.045 -10.290 -21.433 1.00 74.44 98 GLY A C 1
ATOM 801 O O . GLY A 1 98 ? 5.972 -10.201 -20.838 1.00 74.44 98 GLY A O 1
ATOM 802 N N . VAL A 1 99 ? 7.120 -10.698 -22.702 1.00 61.00 99 VAL A N 1
ATOM 803 C CA . VAL A 1 99 ? 5.958 -11.202 -23.451 1.00 61.00 99 VAL A CA 1
ATOM 804 C C . VAL A 1 99 ? 5.530 -12.538 -22.819 1.00 61.00 99 VAL A C 1
ATOM 806 O O . VAL A 1 99 ? 6.195 -13.553 -23.000 1.00 61.00 99 VAL A O 1
ATOM 809 N N . GLY A 1 100 ? 4.480 -12.532 -21.992 1.00 69.75 100 GLY A N 1
ATOM 810 C CA . GLY A 1 100 ? 4.050 -13.685 -21.188 1.00 69.75 100 GLY A CA 1
ATOM 811 C C . GLY A 1 100 ? 3.003 -13.315 -20.130 1.00 69.75 100 GLY A C 1
ATOM 812 O O . GLY A 1 100 ? 2.286 -12.335 -20.298 1.00 69.75 100 GLY A O 1
ATOM 813 N N . ALA A 1 101 ? 2.929 -14.075 -19.028 1.00 72.81 101 ALA A N 1
ATOM 814 C CA . ALA A 1 101 ? 1.929 -13.979 -17.944 1.00 72.81 101 ALA A CA 1
ATOM 815 C C . ALA A 1 101 ? 1.891 -12.644 -17.151 1.00 72.81 101 ALA A C 1
ATOM 817 O O . ALA A 1 101 ? 1.388 -12.606 -16.031 1.00 72.81 101 ALA A O 1
ATOM 818 N N . GLY A 1 102 ? 2.458 -11.560 -17.686 1.00 80.81 102 GLY A N 1
ATOM 819 C CA . GLY A 1 102 ? 2.417 -10.220 -17.098 1.00 80.81 102 GLY A CA 1
ATOM 820 C C . GLY A 1 102 ? 3.272 -10.048 -15.845 1.00 80.81 102 GLY A C 1
ATOM 821 O O . GLY A 1 102 ? 3.184 -9.012 -15.189 1.00 80.81 102 GLY A O 1
ATOM 822 N N . ARG A 1 103 ? 4.102 -11.043 -15.503 1.00 85.19 103 ARG A N 1
ATOM 823 C CA . ARG A 1 103 ? 4.990 -10.973 -14.341 1.00 85.19 103 ARG A CA 1
ATOM 824 C C . ARG A 1 103 ? 6.192 -10.072 -14.607 1.00 85.19 103 ARG A C 1
ATOM 826 O O . ARG A 1 103 ? 6.678 -9.969 -15.737 1.00 85.19 103 ARG A O 1
ATOM 833 N N . TRP A 1 104 ? 6.647 -9.394 -13.564 1.00 84.44 104 TRP A N 1
ATOM 834 C CA . TRP A 1 104 ? 7.686 -8.376 -13.617 1.00 84.44 104 TRP A CA 1
ATOM 835 C C . TRP A 1 104 ? 9.017 -8.954 -13.143 1.00 84.44 104 TRP A C 1
ATOM 837 O O . TRP A 1 104 ? 9.077 -9.732 -12.189 1.00 84.44 104 TRP A O 1
ATOM 847 N N . ASN A 1 105 ? 10.081 -8.518 -13.803 1.00 82.12 105 ASN A N 1
ATOM 848 C CA . ASN A 1 105 ? 11.477 -8.741 -13.459 1.00 82.12 105 ASN A CA 1
ATOM 849 C C . ASN A 1 105 ? 12.168 -7.393 -13.280 1.00 82.12 105 ASN A C 1
ATOM 851 O O . ASN A 1 105 ? 11.675 -6.367 -13.749 1.00 82.12 105 ASN A O 1
ATOM 855 N N . THR A 1 106 ? 13.326 -7.390 -12.628 1.00 80.06 106 THR A N 1
ATOM 856 C CA . THR A 1 106 ? 14.172 -6.197 -12.592 1.00 80.06 106 THR A CA 1
ATOM 857 C C . THR A 1 106 ? 15.222 -6.239 -13.681 1.00 80.06 106 THR A C 1
ATOM 859 O O . THR A 1 106 ? 15.924 -7.242 -13.790 1.00 80.06 106 THR A O 1
ATOM 862 N N . ASP A 1 107 ? 15.383 -5.134 -14.392 1.00 77.88 107 ASP A N 1
ATOM 863 C CA . ASP A 1 107 ? 16.448 -4.921 -15.362 1.00 77.88 107 ASP A CA 1
ATOM 864 C C . ASP A 1 107 ? 17.396 -3.812 -14.885 1.00 77.88 107 ASP A C 1
ATOM 866 O O . ASP A 1 107 ? 16.999 -2.914 -14.132 1.00 77.88 107 ASP A O 1
ATOM 870 N N . ALA A 1 108 ? 18.663 -3.889 -15.277 1.00 76.56 108 ALA A N 1
ATOM 871 C CA . ALA A 1 108 ? 19.653 -2.881 -14.930 1.00 76.56 108 ALA A CA 1
ATOM 872 C C . ALA A 1 108 ? 19.468 -1.637 -15.806 1.00 76.56 108 ALA A C 1
ATOM 874 O O . ALA A 1 108 ? 19.317 -1.731 -17.022 1.00 76.56 108 ALA A O 1
ATOM 875 N N . LEU A 1 109 ? 19.548 -0.450 -15.201 1.00 70.00 109 LEU A N 1
ATOM 876 C CA . LEU A 1 109 ? 19.658 0.786 -15.969 1.00 70.00 109 LEU A CA 1
ATOM 877 C C . LEU A 1 109 ? 21.022 0.821 -16.669 1.00 70.00 109 LEU A C 1
ATOM 879 O O . LEU A 1 109 ? 22.023 1.214 -16.072 1.00 70.00 109 LEU A O 1
ATOM 883 N N . THR A 1 110 ? 21.089 0.421 -17.938 1.00 65.50 110 THR A N 1
ATOM 884 C CA . THR A 1 110 ? 22.290 0.664 -18.743 1.00 65.50 110 THR A CA 1
ATOM 885 C C . THR A 1 110 ? 22.362 2.154 -19.087 1.00 65.50 110 THR A C 1
ATOM 887 O O . THR A 1 110 ? 21.405 2.678 -19.665 1.00 65.50 110 THR A O 1
ATOM 890 N N . PRO A 1 111 ? 23.467 2.864 -18.796 1.00 58.09 111 PRO A N 1
ATOM 891 C CA . PRO A 1 111 ? 23.646 4.222 -19.283 1.00 58.09 111 PRO A CA 1
ATOM 892 C C . PRO A 1 111 ? 23.636 4.207 -20.812 1.00 58.09 111 PRO A C 1
ATOM 894 O O . PRO A 1 111 ? 24.467 3.544 -21.436 1.00 58.09 111 PRO A O 1
ATOM 897 N N . VAL A 1 112 ? 22.716 4.948 -21.429 1.00 58.72 112 VAL A N 1
ATOM 898 C CA . VAL A 1 112 ? 22.769 5.197 -22.872 1.00 58.72 112 VAL A CA 1
ATOM 899 C C . VAL A 1 112 ? 24.065 5.961 -23.142 1.00 58.72 112 VAL A C 1
ATOM 901 O O . VAL A 1 112 ? 24.182 7.137 -22.789 1.00 58.72 112 VAL A O 1
ATOM 904 N N . LYS A 1 113 ? 25.065 5.305 -23.745 1.00 48.25 113 LYS A N 1
ATOM 905 C CA . LYS A 1 113 ? 26.216 6.009 -24.322 1.00 48.25 113 LYS A CA 1
ATOM 906 C C . LYS A 1 113 ? 25.656 6.917 -25.413 1.00 48.25 113 LYS A C 1
ATOM 908 O O . LYS A 1 113 ? 25.252 6.427 -26.463 1.00 48.25 113 LYS A O 1
ATOM 913 N N . ARG A 1 114 ? 25.584 8.228 -25.163 1.00 44.31 114 ARG A N 1
ATOM 914 C CA . ARG A 1 114 ? 25.303 9.195 -26.229 1.00 44.31 114 ARG A CA 1
ATOM 915 C C . ARG A 1 114 ? 26.403 9.020 -27.272 1.00 44.31 114 ARG A C 1
ATOM 917 O O . ARG A 1 114 ? 27.569 9.257 -26.962 1.00 44.31 114 ARG A O 1
ATOM 924 N N . SER A 1 115 ? 26.050 8.552 -28.465 1.00 45.34 115 SER A N 1
ATOM 925 C CA . SER A 1 115 ? 26.967 8.542 -29.603 1.00 45.34 115 SER A CA 1
ATOM 926 C C . SER A 1 115 ? 27.515 9.962 -29.794 1.00 45.34 115 SER A C 1
ATOM 928 O O . SER A 1 115 ? 26.727 10.909 -29.706 1.00 45.34 115 SER A O 1
ATOM 930 N N . PRO A 1 116 ? 28.826 10.153 -30.020 1.00 47.56 116 PRO A N 1
ATOM 931 C CA . PRO A 1 116 ? 29.344 11.472 -30.351 1.00 47.56 116 PRO A CA 1
ATOM 932 C C . PRO A 1 116 ? 28.648 11.948 -31.627 1.00 47.56 116 PRO A C 1
ATOM 934 O O . PRO A 1 116 ? 28.616 11.215 -32.618 1.00 47.56 116 PRO A O 1
ATOM 937 N N . SER A 1 117 ? 28.067 13.149 -31.601 1.00 54.00 117 SER A N 1
ATOM 938 C CA . SER A 1 117 ? 27.582 13.801 -32.818 1.00 54.00 117 SER A CA 1
ATOM 939 C C . SER A 1 117 ? 28.718 13.826 -33.846 1.00 54.00 117 SER A C 1
ATOM 941 O O . SER A 1 117 ? 29.849 14.135 -33.457 1.00 54.00 117 SER A O 1
ATOM 943 N N . PRO A 1 118 ? 28.465 13.515 -35.130 1.00 50.91 118 PRO A N 1
ATOM 944 C CA . PRO A 1 118 ? 29.505 13.585 -36.143 1.00 50.91 118 PRO A CA 1
ATOM 945 C C . PRO A 1 118 ? 30.046 15.015 -36.182 1.00 50.91 118 PRO A C 1
ATOM 947 O O . PRO A 1 118 ? 29.310 15.973 -36.421 1.00 50.91 118 PRO A O 1
ATOM 950 N N . SER A 1 119 ? 31.333 15.155 -35.869 1.00 55.12 119 SER A N 1
ATOM 951 C CA . SER A 1 119 ? 32.065 16.408 -35.983 1.00 55.12 119 SER A CA 1
ATOM 952 C C . SER A 1 119 ? 31.979 16.881 -37.428 1.00 55.12 119 SER A C 1
ATOM 954 O O . SER A 1 119 ? 32.457 16.192 -38.327 1.00 55.12 119 SER A O 1
ATOM 956 N N . ASN A 1 120 ? 31.355 18.036 -37.641 1.00 44.66 120 ASN A N 1
ATOM 957 C CA . ASN A 1 120 ? 31.306 18.69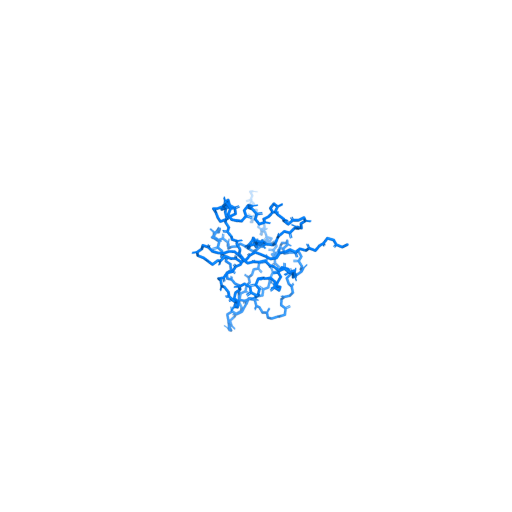7 -38.936 1.00 44.66 120 ASN A CA 1
ATOM 958 C C . ASN A 1 120 ? 32.730 19.183 -39.279 1.00 44.66 120 ASN A C 1
ATOM 960 O O . ASN A 1 120 ? 33.245 20.027 -38.536 1.00 44.66 120 ASN A O 1
ATOM 964 N N . PRO A 1 121 ? 33.399 18.655 -40.319 1.00 54.16 121 PRO A N 1
ATOM 965 C CA . PRO A 1 121 ? 34.699 19.170 -40.714 1.00 54.16 121 PRO A CA 1
ATOM 966 C C . PRO A 1 121 ? 34.506 20.546 -41.359 1.00 54.16 121 PRO A C 1
ATOM 968 O O . PRO A 1 121 ? 33.642 20.719 -42.219 1.00 54.16 121 PRO A O 1
ATOM 971 N N . ARG A 1 122 ? 35.282 21.526 -40.892 1.00 45.84 122 ARG A N 1
ATOM 972 C CA . ARG A 1 122 ? 35.395 22.854 -41.497 1.00 45.84 122 ARG A CA 1
ATOM 973 C C . ARG A 1 122 ? 36.691 22.925 -42.291 1.00 45.84 122 ARG A C 1
ATOM 975 O O . ARG A 1 122 ? 37.685 22.354 -41.790 1.00 45.84 122 ARG A O 1
#

Sequence (122 aa):
KRGSIELCYEGNKTQSGKKTWLEAQSYCREKHTDLISGTKQLQDEEVKKLMNSSDRSAYFGLFRDNWRWSDGSSSSFRHWNNDFNSQHENSHRCAATGVGAGRWNTDALTPVKRSPSPSNPR

Radius of gyration: 22.06 Å; chains: 1; bounding box: 50×38×69 Å